Protein AF-A0A5K1E321-F1 (afdb_monomer_lite)

Organism: NCBI:txid210225

InterPro domains:
  IPR000509 Large ribosomal subunit protein eL36 [PF01158] (2-66)
  IPR000509 Large ribosomal subunit protein eL36 [PS01190] (21-31)
  IPR000509 Large ribosomal subunit protein eL36 [PTHR10114] (1-66)
  IPR038097 Large ribosomal subunit protein eL36 domain superfamily [G3DSA:1.10.10.1760] (1-66)

Secondary structure (DSSP, 8-state):
---HHHHHHHHHHHHHH---HHHHHHHHHHHTT-HHHHHHHHHHHHSSHHHHHHHHHHHHHHHHH-

Foldseek 3Di:
DDDPVVVVVVVVCCVVVPDDPLLVVLLVCVVVVNLVVSLVSLCVVVVDSVRSVVSSVVSVVVVVVD

Sequence (66 aa):
KSSKRTHFVRNLIREVAGFAPYEKRITELLKVGKDKRALKVAKRKLGTHKRAKKKREEMSSVLRKM

Radius 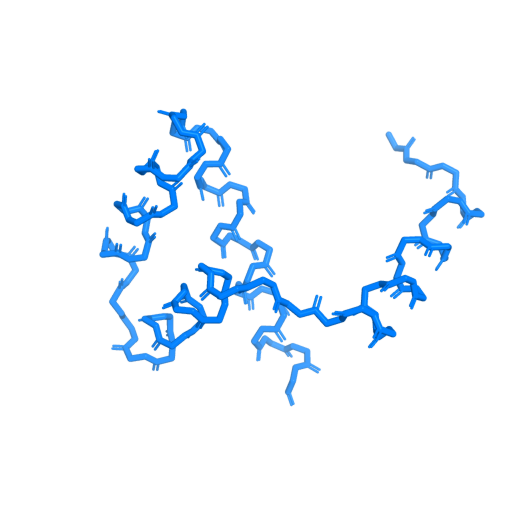of gyration: 12.61 Å; chains: 1; bounding box: 28×24×28 Å

Structure (mmCIF, N/CA/C/O backbone):
data_AF-A0A5K1E321-F1
#
_entry.id   AF-A0A5K1E321-F1
#
loop_
_atom_site.group_PDB
_atom_site.id
_atom_site.type_symbol
_atom_site.label_atom_id
_atom_site.label_alt_id
_atom_site.label_comp_id
_atom_site.label_asym_id
_atom_site.label_entity_id
_atom_site.label_seq_id
_atom_site.pdbx_PDB_ins_code
_atom_site.Cartn_x
_atom_site.Cartn_y
_atom_site.Cartn_z
_atom_site.occupancy
_atom_site.B_iso_or_equiv
_atom_site.auth_seq_id
_atom_site.auth_comp_id
_atom_site.auth_asym_id
_atom_site.auth_atom_id
_atom_site.pdbx_PDB_model_num
ATOM 1 N N . LYS A 1 1 ? -1.732 8.963 16.962 1.00 54.97 1 LYS A N 1
ATOM 2 C CA . LYS A 1 1 ? -2.467 7.741 17.380 1.00 54.97 1 LYS A CA 1
ATOM 3 C C . LYS A 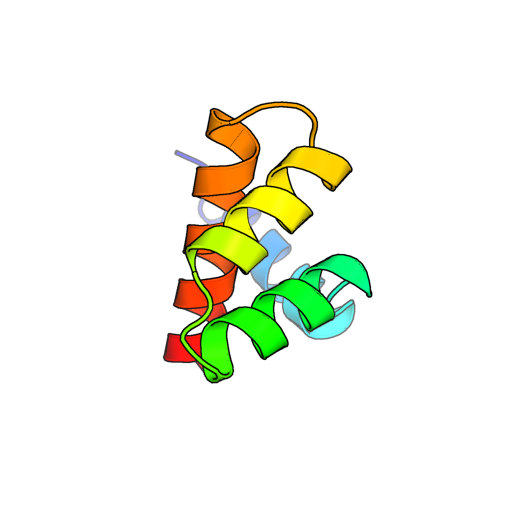1 1 ? -3.938 7.950 17.044 1.00 54.97 1 LYS A C 1
ATOM 5 O O . LYS A 1 1 ? -4.439 9.020 17.348 1.00 54.97 1 LYS A O 1
ATOM 10 N N . SER A 1 2 ? -4.594 7.022 16.346 1.00 76.25 2 SER A N 1
ATOM 11 C CA . SER A 1 2 ? -6.025 7.155 16.035 1.00 76.25 2 SER A CA 1
ATOM 12 C C . SER A 1 2 ? -6.875 6.535 17.150 1.00 76.25 2 SER A C 1
ATOM 14 O O . SER A 1 2 ? -6.436 5.562 17.757 1.00 76.25 2 SER A O 1
ATOM 16 N N . SER A 1 3 ? -8.076 7.065 17.407 1.00 93.19 3 SER A N 1
ATOM 17 C CA . SER A 1 3 ? -9.023 6.495 18.382 1.00 93.19 3 SER A CA 1
ATOM 18 C C . SER A 1 3 ? -9.350 5.028 18.063 1.00 93.19 3 SER A C 1
ATOM 20 O O . SER A 1 3 ? -9.397 4.659 16.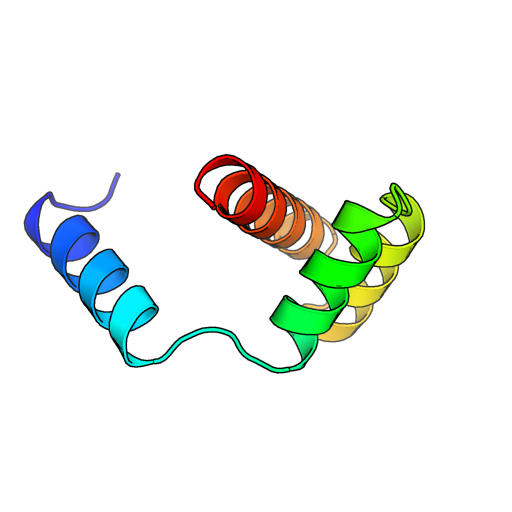882 1.00 93.19 3 SER A O 1
ATOM 22 N N . LYS A 1 4 ? -9.619 4.209 19.097 1.00 92.12 4 LYS A N 1
ATOM 23 C CA . LYS A 1 4 ? -10.005 2.787 18.971 1.00 92.12 4 LYS A CA 1
ATOM 24 C C . LYS A 1 4 ? -11.128 2.602 17.940 1.00 92.12 4 LYS A C 1
ATOM 26 O O . LYS A 1 4 ? -11.002 1.773 17.042 1.00 92.12 4 LYS A O 1
ATOM 31 N N . ARG A 1 5 ? -12.142 3.479 17.978 1.00 93.06 5 ARG A N 1
ATOM 32 C CA . ARG A 1 5 ? -13.257 3.502 17.016 1.00 93.06 5 ARG A CA 1
ATOM 33 C C . ARG A 1 5 ? -12.777 3.663 15.572 1.00 93.06 5 ARG A C 1
ATOM 35 O O . ARG A 1 5 ? -13.153 2.891 14.702 1.00 93.06 5 ARG A O 1
ATOM 42 N N . THR A 1 6 ? -11.901 4.633 15.307 1.00 94.25 6 THR A N 1
ATOM 43 C CA . THR A 1 6 ? -11.403 4.887 13.941 1.00 94.25 6 THR A CA 1
ATOM 44 C C . THR A 1 6 ? -10.488 3.787 13.406 1.00 94.25 6 THR A C 1
ATOM 46 O O . THR A 1 6 ? -10.386 3.627 12.194 1.00 94.25 6 THR A O 1
ATOM 49 N N . HIS A 1 7 ? -9.797 3.045 14.278 1.00 91.12 7 HIS A N 1
ATOM 50 C CA . HIS A 1 7 ? -9.005 1.892 13.852 1.00 91.12 7 HIS A CA 1
ATOM 51 C C . HIS A 1 7 ? -9.915 0.730 13.442 1.00 91.12 7 HIS A C 1
ATOM 53 O O . HIS A 1 7 ? -9.746 0.193 12.351 1.00 91.12 7 HIS A O 1
ATOM 59 N N . PHE A 1 8 ? -10.922 0.425 14.270 1.00 92.94 8 PHE A N 1
ATOM 60 C CA . PHE A 1 8 ? -11.931 -0.594 13.983 1.00 92.94 8 PHE A CA 1
ATOM 61 C C . PHE A 1 8 ? -12.648 -0.332 12.650 1.00 92.94 8 PHE A C 1
ATOM 63 O O . PHE A 1 8 ? -12.634 -1.183 11.766 1.00 92.94 8 PHE A O 1
ATOM 70 N N . VAL A 1 9 ? -13.153 0.892 12.448 1.00 94.62 9 VAL A N 1
ATOM 71 C CA . VAL A 1 9 ? -13.853 1.274 11.208 1.00 94.62 9 VAL A CA 1
ATOM 72 C C . VAL A 1 9 ? -12.954 1.141 9.971 1.00 94.62 9 VAL A C 1
ATOM 74 O O . VAL A 1 9 ? -13.395 0.635 8.945 1.00 94.62 9 VAL A O 1
ATOM 77 N N . ARG A 1 10 ? -11.678 1.551 10.043 1.00 92.19 10 ARG A N 1
ATOM 78 C CA . ARG A 1 10 ? -10.752 1.434 8.897 1.00 92.19 10 ARG A CA 1
ATOM 79 C C . ARG A 1 10 ? -10.419 -0.012 8.541 1.00 92.19 10 ARG A C 1
ATOM 81 O O . ARG A 1 10 ? -10.204 -0.290 7.365 1.00 92.19 10 ARG A O 1
ATOM 88 N N . ASN A 1 11 ? -10.345 -0.902 9.529 1.00 90.62 11 ASN A N 1
ATOM 89 C CA . ASN A 1 11 ? -10.107 -2.320 9.276 1.00 90.62 11 ASN A CA 1
ATOM 90 C C . ASN A 1 11 ? -11.329 -2.956 8.601 1.00 90.62 11 ASN A C 1
ATOM 92 O O . ASN A 1 11 ? -11.155 -3.587 7.564 1.00 90.62 11 ASN A O 1
ATOM 96 N N . LEU A 1 12 ? -12.540 -2.682 9.105 1.00 93.81 12 LEU A N 1
ATOM 97 C CA . LEU A 1 12 ? -13.794 -3.165 8.515 1.00 93.81 12 LEU A CA 1
ATOM 98 C C . LEU A 1 12 ? -13.956 -2.714 7.054 1.00 93.81 12 LEU A C 1
ATOM 100 O O . LEU A 1 12 ? -14.227 -3.524 6.176 1.00 93.81 12 LEU A O 1
ATOM 104 N N . ILE A 1 13 ? -13.719 -1.429 6.764 1.00 94.44 13 ILE A N 1
ATOM 105 C CA . ILE A 1 13 ? -13.805 -0.909 5.387 1.00 94.44 13 ILE A CA 1
ATOM 106 C C . ILE A 1 13 ? -12.806 -1.616 4.465 1.00 94.44 13 ILE A C 1
ATOM 108 O O . ILE A 1 13 ? -13.121 -1.884 3.310 1.00 94.44 13 ILE A O 1
ATOM 112 N N . ARG A 1 14 ? -11.596 -1.914 4.951 1.00 91.69 14 ARG A N 1
ATOM 113 C CA . ARG A 1 14 ? -10.559 -2.561 4.139 1.00 91.69 14 ARG A CA 1
ATOM 114 C C . ARG A 1 14 ? -10.883 -4.017 3.818 1.00 91.69 14 ARG A C 1
ATOM 116 O O . ARG A 1 14 ? -10.544 -4.474 2.733 1.00 91.69 14 ARG A O 1
ATOM 123 N N . GLU A 1 15 ? -11.525 -4.716 4.744 1.00 90.25 15 GLU A N 1
ATOM 124 C CA . GLU A 1 15 ? -12.011 -6.078 4.530 1.00 90.25 15 GLU A CA 1
ATOM 125 C C . GLU A 1 15 ? -13.103 -6.114 3.454 1.00 90.25 15 GLU A C 1
ATOM 127 O O . GLU A 1 15 ? -13.010 -6.897 2.515 1.00 90.25 15 GLU A O 1
ATOM 132 N N . VAL A 1 16 ? -14.070 -5.192 3.523 1.00 95.06 16 VAL A N 1
ATOM 133 C CA . VAL A 1 16 ? -15.198 -5.134 2.578 1.00 95.06 16 VAL A CA 1
ATOM 134 C C . VAL A 1 16 ? -14.785 -4.604 1.199 1.00 95.06 16 VAL A C 1
ATOM 136 O O . VAL A 1 16 ? -15.161 -5.170 0.177 1.00 95.06 16 VAL A O 1
ATOM 139 N N . ALA A 1 17 ? -14.016 -3.512 1.138 1.00 93.44 17 ALA A N 1
ATOM 140 C CA . ALA A 1 17 ? -13.649 -2.863 -0.125 1.00 93.44 17 ALA A CA 1
ATOM 141 C C . ALA A 1 17 ? -12.452 -3.525 -0.836 1.00 93.44 17 ALA A C 1
ATOM 143 O O . ALA A 1 17 ? -12.247 -3.323 -2.035 1.00 93.44 17 ALA A O 1
ATOM 144 N N . GLY A 1 18 ? -11.637 -4.294 -0.108 1.00 90.81 18 GLY A N 1
ATOM 145 C CA . GLY A 1 18 ? -10.446 -4.950 -0.638 1.00 90.81 18 GLY A CA 1
ATOM 146 C C . GLY A 1 18 ? -9.322 -3.986 -1.045 1.00 90.81 18 GLY A C 1
ATOM 147 O O . GLY A 1 18 ? -9.158 -2.895 -0.495 1.00 90.81 18 GLY A O 1
ATOM 148 N N . PHE A 1 19 ? -8.498 -4.423 -2.005 1.00 92.25 19 PHE A N 1
ATOM 149 C CA . PHE A 1 19 ? -7.298 -3.708 -2.461 1.00 92.25 19 PHE A CA 1
ATOM 150 C C . PHE A 1 19 ? -7.460 -3.115 -3.857 1.00 92.25 19 PHE A C 1
ATOM 152 O O . PHE A 1 19 ? -7.971 -3.767 -4.773 1.00 92.25 19 PHE A O 1
ATOM 159 N N . ALA A 1 20 ? -6.907 -1.920 -4.059 1.00 93.25 20 ALA A N 1
ATOM 160 C CA . ALA A 1 20 ? -6.843 -1.304 -5.377 1.00 93.25 20 ALA A CA 1
ATOM 161 C C . ALA A 1 20 ? -5.882 -2.073 -6.316 1.00 93.25 20 ALA A C 1
ATOM 163 O O . ALA A 1 20 ? -4.938 -2.721 -5.851 1.00 93.25 20 ALA A O 1
ATOM 164 N N . PRO A 1 21 ? -6.017 -1.955 -7.652 1.00 95.19 21 PRO A N 1
ATOM 165 C CA . PRO A 1 21 ? -5.176 -2.697 -8.601 1.00 95.19 21 PRO A CA 1
ATOM 166 C C . PRO A 1 21 ? -3.667 -2.474 -8.415 1.00 95.19 21 PRO A C 1
ATOM 168 O O . PRO A 1 21 ? -2.860 -3.393 -8.553 1.00 95.19 21 PRO A O 1
ATOM 171 N N . TYR A 1 22 ? -3.259 -1.252 -8.058 1.00 94.38 22 TYR A N 1
ATOM 172 C CA . TYR A 1 22 ? -1.846 -0.952 -7.814 1.00 94.38 22 TYR A CA 1
ATOM 173 C C . TYR A 1 22 ? -1.321 -1.578 -6.514 1.00 94.38 22 TYR A C 1
ATOM 175 O O . TYR A 1 22 ? -0.134 -1.881 -6.433 1.00 94.38 22 TYR A O 1
ATOM 183 N N . GLU A 1 23 ? -2.188 -1.771 -5.517 1.00 92.88 23 GLU A N 1
ATOM 184 C CA . GLU A 1 23 ? -1.858 -2.423 -4.249 1.00 92.88 23 GLU A CA 1
ATOM 185 C C . GLU A 1 23 ? -1.685 -3.925 -4.466 1.00 92.88 23 GLU A C 1
ATOM 187 O O . GLU A 1 23 ? -0.659 -4.467 -4.070 1.00 92.88 23 GLU A O 1
ATOM 192 N N . LYS A 1 24 ? -2.589 -4.560 -5.229 1.00 93.56 24 LYS A N 1
ATOM 193 C CA . LYS A 1 24 ? -2.454 -5.965 -5.658 1.00 93.56 24 LYS A CA 1
ATOM 194 C C . LYS A 1 24 ? -1.120 -6.218 -6.370 1.00 93.56 24 LYS A C 1
ATOM 196 O O . LYS A 1 24 ? -0.375 -7.115 -5.990 1.00 93.56 24 LYS A O 1
ATOM 201 N N . ARG A 1 25 ? -0.748 -5.343 -7.310 1.00 94.56 25 ARG A N 1
ATOM 202 C CA . ARG A 1 25 ? 0.540 -5.428 -8.018 1.00 94.56 25 ARG A CA 1
ATOM 203 C C . ARG A 1 25 ? 1.755 -5.253 -7.101 1.00 94.56 25 ARG A C 1
ATOM 205 O O . ARG A 1 25 ? 2.799 -5.856 -7.339 1.00 94.56 25 ARG A O 1
ATOM 212 N N . ILE A 1 26 ? 1.665 -4.399 -6.079 1.00 95.25 26 ILE A N 1
ATOM 213 C CA . ILE A 1 26 ? 2.735 -4.268 -5.077 1.00 95.25 26 ILE A CA 1
ATOM 214 C C . ILE A 1 26 ? 2.852 -5.576 -4.292 1.00 95.25 26 ILE A C 1
ATOM 216 O O . ILE A 1 26 ? 3.960 -6.080 -4.144 1.00 95.25 26 ILE A O 1
ATOM 220 N N . THR A 1 27 ? 1.731 -6.149 -3.859 1.00 94.06 27 THR A N 1
ATOM 221 C CA . THR A 1 27 ? 1.675 -7.429 -3.147 1.00 94.06 27 THR A CA 1
ATOM 222 C C . THR A 1 27 ? 2.278 -8.573 -3.964 1.00 94.06 27 THR A C 1
ATOM 224 O O . THR A 1 27 ? 3.104 -9.316 -3.447 1.00 94.06 27 THR A O 1
ATOM 227 N N . GLU A 1 28 ? 1.963 -8.686 -5.255 1.00 94.06 28 GLU A N 1
ATOM 228 C CA . GLU A 1 28 ? 2.574 -9.675 -6.159 1.00 94.06 28 GLU A CA 1
ATOM 229 C C . GLU A 1 28 ? 4.093 -9.509 -6.269 1.00 94.06 28 GLU A C 1
ATOM 231 O O . GLU A 1 28 ? 4.843 -10.478 -6.181 1.00 94.06 28 GLU A O 1
ATOM 236 N N . LEU A 1 29 ? 4.577 -8.271 -6.410 1.00 94.75 29 LEU A N 1
ATOM 237 C CA . LEU A 1 29 ? 6.015 -8.000 -6.461 1.00 94.75 29 LEU A CA 1
ATOM 238 C C . LEU A 1 29 ? 6.718 -8.350 -5.145 1.00 94.75 29 LEU A C 1
ATOM 240 O O . LEU A 1 29 ? 7.864 -8.798 -5.182 1.00 94.75 29 LEU A O 1
ATOM 244 N N . LEU A 1 30 ? 6.047 -8.149 -4.009 1.00 93.75 30 LEU A N 1
ATOM 245 C CA . LEU A 1 30 ? 6.555 -8.519 -2.689 1.00 93.75 30 LEU A CA 1
ATOM 246 C C . LEU A 1 30 ? 6.579 -10.043 -2.488 1.00 93.75 30 LEU A C 1
ATOM 248 O O . LEU A 1 30 ? 7.546 -10.539 -1.923 1.00 93.75 30 LEU A O 1
ATOM 252 N N . LYS A 1 31 ? 5.603 -10.797 -3.020 1.00 93.00 31 LYS A N 1
ATOM 253 C CA . LYS A 1 31 ? 5.615 -12.277 -3.001 1.00 93.00 31 LYS A CA 1
ATOM 254 C C . LYS A 1 31 ? 6.832 -12.867 -3.718 1.00 93.00 31 LYS A C 1
ATOM 256 O O . LYS A 1 31 ? 7.382 -13.863 -3.276 1.00 93.00 31 LYS A O 1
ATOM 261 N N . VAL A 1 32 ? 7.271 -12.229 -4.804 1.00 93.94 32 VAL A N 1
ATOM 262 C CA . VAL A 1 32 ? 8.439 -12.657 -5.602 1.00 93.94 32 VAL A CA 1
ATOM 263 C C . VAL A 1 32 ? 9.759 -12.064 -5.060 1.00 93.94 32 VAL A C 1
ATOM 265 O O . VAL A 1 32 ? 10.801 -12.175 -5.697 1.00 93.94 32 VAL A O 1
ATOM 268 N N . GLY A 1 33 ? 9.746 -11.368 -3.914 1.00 92.00 33 GLY A N 1
ATOM 269 C CA . GLY A 1 33 ? 10.949 -10.774 -3.311 1.00 92.00 33 GLY A CA 1
ATOM 270 C C . GLY A 1 33 ? 11.523 -9.564 -4.066 1.00 92.00 33 GLY A C 1
ATOM 271 O O . GLY A 1 33 ? 12.663 -9.159 -3.851 1.00 92.00 33 GLY A O 1
ATOM 272 N N . LYS A 1 34 ? 10.758 -8.938 -4.974 1.00 94.69 34 LYS A N 1
ATOM 273 C CA . LYS A 1 34 ? 11.212 -7.792 -5.788 1.00 94.69 34 LYS A CA 1
ATOM 274 C C . LYS A 1 34 ? 10.954 -6.449 -5.091 1.00 94.69 34 LYS A C 1
ATOM 276 O O . LYS A 1 34 ? 10.346 -5.541 -5.670 1.00 94.69 34 LYS A O 1
ATOM 281 N N . ASP A 1 35 ? 11.485 -6.269 -3.881 1.00 93.12 35 ASP A N 1
ATOM 282 C CA . ASP A 1 35 ? 11.245 -5.097 -3.017 1.00 93.12 35 ASP A CA 1
ATOM 283 C C . ASP A 1 35 ? 11.589 -3.749 -3.659 1.00 93.12 35 ASP A C 1
ATOM 285 O O . ASP A 1 35 ? 10.828 -2.778 -3.569 1.00 93.12 35 ASP A O 1
ATOM 289 N N . LYS A 1 36 ? 12.732 -3.668 -4.351 1.00 95.25 36 LYS A N 1
ATOM 290 C CA . LYS A 1 36 ? 13.170 -2.436 -5.030 1.00 95.25 36 LYS A CA 1
ATOM 291 C C . LYS A 1 36 ? 12.200 -2.046 -6.148 1.00 95.25 36 LYS A C 1
ATOM 293 O O . LYS A 1 36 ? 11.944 -0.860 -6.365 1.00 95.25 36 LYS A O 1
ATOM 298 N N . ARG A 1 37 ? 11.630 -3.035 -6.848 1.00 95.12 37 ARG A N 1
ATOM 299 C CA 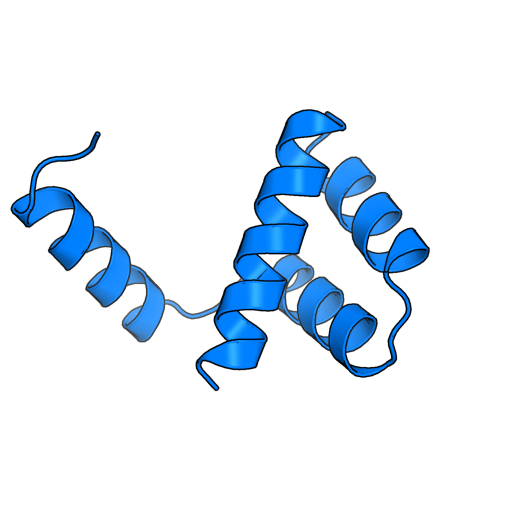. ARG A 1 37 ? 10.633 -2.811 -7.904 1.00 95.12 37 ARG A CA 1
ATOM 300 C C . ARG A 1 37 ? 9.288 -2.412 -7.302 1.00 95.12 37 ARG A C 1
ATOM 302 O O . ARG A 1 37 ? 8.699 -1.448 -7.785 1.00 95.12 37 ARG A O 1
ATOM 309 N N . ALA A 1 38 ? 8.854 -3.064 -6.222 1.00 95.56 38 ALA A N 1
ATOM 310 C CA . ALA A 1 38 ? 7.655 -2.686 -5.471 1.00 95.56 38 ALA A CA 1
ATOM 311 C C . ALA A 1 38 ? 7.724 -1.224 -4.989 1.00 95.56 38 ALA A C 1
ATOM 313 O O . ALA A 1 38 ? 6.790 -0.449 -5.200 1.00 95.56 38 ALA A O 1
ATOM 314 N N . LEU A 1 39 ? 8.875 -0.800 -4.451 1.00 95.94 39 LEU A N 1
ATOM 315 C CA . LEU A 1 39 ? 9.104 0.580 -4.017 1.00 95.94 39 LEU A CA 1
ATOM 316 C C . LEU A 1 39 ? 9.050 1.584 -5.180 1.00 95.94 39 LEU A C 1
ATOM 318 O O . LEU A 1 39 ? 8.441 2.645 -5.041 1.00 95.94 39 LEU A O 1
ATOM 322 N N . LYS A 1 40 ? 9.643 1.259 -6.338 1.00 96.50 40 LYS A N 1
ATOM 323 C CA . LYS A 1 40 ? 9.565 2.107 -7.544 1.00 96.50 40 LYS A CA 1
ATOM 324 C C . LYS A 1 40 ? 8.121 2.273 -8.027 1.00 96.50 40 LYS A C 1
ATOM 326 O O . LYS A 1 40 ? 7.716 3.382 -8.368 1.00 96.50 40 LYS A O 1
ATOM 331 N N . VAL A 1 41 ? 7.335 1.195 -8.018 1.00 95.19 41 VAL A N 1
ATOM 332 C CA . VAL A 1 41 ? 5.911 1.229 -8.392 1.00 95.19 41 VAL A CA 1
ATOM 333 C C . VAL A 1 41 ? 5.111 2.088 -7.415 1.00 95.19 41 VAL A C 1
ATOM 335 O O . VAL A 1 41 ? 4.369 2.968 -7.849 1.00 95.19 41 VAL A O 1
ATOM 338 N N . ALA A 1 42 ? 5.315 1.898 -6.110 1.00 96.12 42 ALA A N 1
ATOM 339 C CA . ALA A 1 42 ? 4.662 2.696 -5.079 1.00 96.12 42 ALA A CA 1
ATOM 340 C C . ALA A 1 42 ? 5.034 4.186 -5.181 1.00 96.12 42 ALA A C 1
ATOM 342 O O . ALA A 1 42 ? 4.159 5.042 -5.087 1.00 96.12 42 ALA A O 1
ATOM 343 N N . LYS A 1 43 ? 6.306 4.517 -5.450 1.00 96.94 43 LYS A N 1
ATOM 344 C CA . LYS A 1 43 ? 6.751 5.906 -5.658 1.00 96.94 43 LYS A CA 1
ATOM 345 C C . LYS A 1 43 ? 6.120 6.526 -6.905 1.00 96.94 43 LYS A C 1
ATOM 347 O O . LYS A 1 43 ? 5.660 7.656 -6.822 1.00 96.94 43 LYS A O 1
ATOM 352 N N . ARG A 1 44 ? 6.027 5.795 -8.023 1.00 96.44 44 ARG A N 1
ATOM 353 C CA . ARG A 1 44 ? 5.360 6.288 -9.244 1.00 96.44 44 ARG A CA 1
ATOM 354 C C . ARG A 1 44 ? 3.873 6.582 -9.019 1.00 96.44 44 ARG A C 1
ATOM 356 O O . ARG A 1 44 ? 3.345 7.486 -9.648 1.00 96.44 44 ARG A O 1
ATOM 363 N N . LYS A 1 45 ? 3.200 5.837 -8.136 1.00 95.81 45 LYS A N 1
ATOM 364 C CA . LYS A 1 45 ? 1.777 6.045 -7.815 1.00 95.81 45 LYS A CA 1
ATOM 365 C C . LYS A 1 45 ? 1.529 7.108 -6.739 1.00 95.81 45 LYS A C 1
ATOM 367 O O . LYS A 1 45 ? 0.525 7.799 -6.812 1.00 95.81 45 LYS A O 1
ATOM 372 N N . LEU A 1 46 ? 2.417 7.240 -5.750 1.00 94.81 46 LEU A N 1
ATOM 373 C CA . LEU A 1 46 ? 2.219 8.106 -4.572 1.00 94.81 46 LEU A CA 1
ATOM 374 C C . LEU A 1 46 ? 3.071 9.389 -4.581 1.00 94.81 46 LEU A C 1
ATOM 376 O O . LEU A 1 46 ? 2.947 10.215 -3.673 1.00 94.81 46 LEU A O 1
ATOM 380 N N . GLY A 1 47 ? 3.982 9.527 -5.547 1.00 96.12 47 GLY A N 1
ATOM 381 C CA . GLY A 1 47 ? 4.878 10.668 -5.760 1.00 96.12 47 GLY A CA 1
ATOM 382 C C . GLY A 1 47 ? 6.101 10.699 -4.837 1.00 96.12 47 GLY A C 1
ATOM 383 O O . GLY A 1 47 ? 7.236 10.845 -5.289 1.00 96.12 47 GLY A O 1
ATOM 384 N N . THR A 1 48 ? 5.909 10.519 -3.528 1.00 97.19 48 THR A N 1
ATOM 385 C CA . THR A 1 48 ? 6.981 10.707 -2.533 1.00 97.19 48 THR A CA 1
ATOM 386 C C . THR A 1 48 ? 7.572 9.398 -2.015 1.00 97.19 48 THR A C 1
ATOM 388 O O . THR A 1 48 ? 6.899 8.372 -1.890 1.00 97.19 48 THR A O 1
ATOM 391 N N . HIS A 1 49 ? 8.856 9.437 -1.644 1.00 95.12 49 HIS A N 1
ATOM 392 C CA . HIS A 1 49 ? 9.568 8.263 -1.128 1.00 95.12 49 HIS A CA 1
ATOM 393 C C . HIS A 1 49 ? 9.041 7.803 0.242 1.00 95.12 49 HIS A C 1
ATOM 395 O O . HIS A 1 49 ? 8.893 6.607 0.479 1.00 95.12 49 HIS A O 1
ATOM 401 N N . LYS A 1 50 ? 8.681 8.748 1.122 1.00 97.06 50 LYS A N 1
ATOM 402 C CA . LYS A 1 50 ? 8.102 8.457 2.444 1.00 97.06 50 LYS A CA 1
ATOM 403 C C . LYS A 1 50 ? 6.765 7.716 2.331 1.00 97.06 50 LYS A C 1
ATOM 405 O O . LYS A 1 50 ? 6.561 6.716 3.014 1.00 97.06 50 LYS A O 1
ATOM 410 N N . ARG A 1 51 ? 5.873 8.161 1.434 1.00 96.06 51 ARG A N 1
ATOM 411 C CA . ARG A 1 51 ? 4.590 7.481 1.180 1.00 96.06 51 ARG A CA 1
ATOM 412 C C . ARG A 1 51 ? 4.795 6.104 0.552 1.00 96.06 51 ARG A C 1
ATOM 414 O O . ARG A 1 51 ? 4.125 5.159 0.954 1.00 96.06 51 ARG A O 1
ATOM 421 N N . ALA A 1 52 ? 5.752 5.976 -0.368 1.00 96.62 52 ALA A N 1
ATOM 422 C CA . ALA A 1 52 ? 6.092 4.700 -0.989 1.00 96.62 52 ALA A CA 1
ATOM 423 C C . ALA A 1 52 ? 6.594 3.663 0.029 1.00 96.62 52 ALA A C 1
ATOM 425 O O . ALA A 1 52 ? 6.111 2.533 0.023 1.00 96.62 52 ALA A O 1
ATOM 426 N N . LYS A 1 53 ? 7.499 4.055 0.940 1.00 96.75 53 LYS A N 1
ATOM 427 C CA . LYS A 1 53 ? 7.967 3.192 2.038 1.00 96.75 53 LYS A CA 1
ATOM 428 C C . LYS A 1 53 ? 6.811 2.738 2.928 1.00 96.75 53 LYS A C 1
ATOM 430 O O . LYS A 1 53 ? 6.628 1.539 3.105 1.00 96.75 53 LYS A O 1
ATOM 435 N N . LYS A 1 54 ? 5.973 3.684 3.369 1.00 96.12 54 LYS A N 1
ATOM 436 C CA . LYS A 1 54 ? 4.795 3.393 4.197 1.00 96.12 54 LYS A CA 1
ATOM 437 C C . LYS A 1 54 ? 3.830 2.416 3.517 1.00 96.12 54 LYS A C 1
ATOM 439 O O . LYS A 1 54 ? 3.363 1.478 4.150 1.00 96.12 54 LYS A O 1
ATOM 444 N N . LYS A 1 55 ? 3.533 2.618 2.228 1.00 95.38 55 LYS A N 1
ATOM 445 C CA . LYS A 1 55 ? 2.627 1.733 1.479 1.00 95.38 55 LYS A CA 1
ATOM 446 C C . LYS A 1 55 ? 3.236 0.345 1.267 1.00 95.38 55 LYS A C 1
ATOM 448 O O . LYS A 1 55 ? 2.523 -0.643 1.375 1.00 95.38 55 LYS A O 1
ATOM 453 N N . ARG A 1 56 ? 4.545 0.250 1.015 1.00 94.25 56 ARG A N 1
ATOM 454 C CA . ARG A 1 56 ? 5.249 -1.038 0.920 1.00 94.25 56 ARG A CA 1
ATOM 455 C C . ARG A 1 56 ? 5.187 -1.814 2.239 1.00 94.25 56 ARG A C 1
ATOM 457 O O . ARG A 1 56 ? 4.887 -2.999 2.219 1.00 94.25 56 ARG A O 1
ATOM 464 N N . GLU A 1 57 ? 5.448 -1.153 3.365 1.00 94.44 57 GLU A N 1
ATOM 465 C CA . GLU A 1 57 ? 5.353 -1.759 4.703 1.00 94.44 57 GLU A CA 1
ATOM 466 C C . GLU A 1 57 ? 3.929 -2.222 5.019 1.00 94.44 57 GLU A C 1
ATOM 468 O O . GLU A 1 57 ? 3.737 -3.325 5.520 1.00 94.44 57 GLU A O 1
ATOM 473 N N . GLU A 1 58 ? 2.924 -1.424 4.653 1.00 93.12 58 GLU A N 1
ATOM 474 C CA . GLU A 1 58 ? 1.519 -1.803 4.787 1.00 93.12 58 GLU A CA 1
ATOM 475 C C . GLU A 1 58 ? 1.189 -3.070 3.981 1.00 93.12 58 GLU A C 1
ATOM 477 O O . GLU A 1 58 ? 0.615 -4.002 4.535 1.00 93.12 58 GLU A O 1
ATOM 482 N N . MET A 1 59 ? 1.606 -3.149 2.710 1.00 94.25 59 MET A N 1
ATOM 483 C CA . MET A 1 59 ? 1.386 -4.342 1.874 1.00 94.25 59 MET A CA 1
ATOM 484 C C . MET A 1 59 ? 2.176 -5.564 2.369 1.00 94.25 59 MET A C 1
ATOM 486 O O . MET A 1 59 ? 1.688 -6.687 2.292 1.00 94.25 59 MET A O 1
ATOM 490 N N . SER A 1 60 ? 3.371 -5.361 2.931 1.00 93.06 60 SER A N 1
ATOM 491 C CA . SER A 1 60 ? 4.140 -6.433 3.574 1.00 93.06 60 SER A CA 1
ATOM 492 C C . SER A 1 60 ? 3.453 -6.942 4.846 1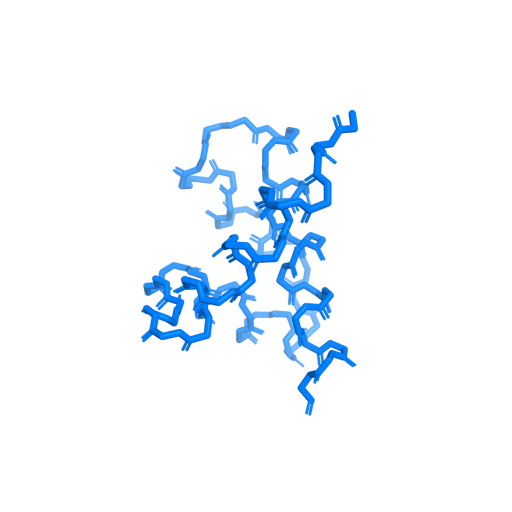.00 93.06 60 SER A C 1
ATOM 494 O O . SER A 1 60 ? 3.412 -8.145 5.085 1.00 93.06 60 SER A O 1
ATOM 496 N N . SER A 1 61 ? 2.849 -6.053 5.640 1.00 92.00 61 SER A N 1
ATOM 497 C CA . SER A 1 61 ? 2.055 -6.450 6.806 1.00 92.00 61 SER A CA 1
ATOM 498 C C . SER A 1 61 ? 0.791 -7.208 6.410 1.00 92.00 61 SER A C 1
ATOM 500 O O . SER A 1 61 ? 0.436 -8.157 7.099 1.00 92.00 61 SER A O 1
ATOM 502 N N . VAL A 1 62 ? 0.138 -6.824 5.311 1.00 88.69 62 VAL A N 1
ATOM 503 C CA . VAL A 1 62 ? -0.994 -7.575 4.751 1.00 88.69 62 VAL A CA 1
ATOM 504 C C . VAL A 1 62 ? -0.556 -8.984 4.357 1.00 88.69 62 VAL A C 1
ATOM 506 O O . VAL A 1 62 ? -1.218 -9.933 4.746 1.00 88.69 62 VAL A O 1
ATOM 509 N N . LEU A 1 63 ? 0.583 -9.134 3.672 1.00 86.75 63 LEU A N 1
ATOM 510 C CA . LEU A 1 63 ? 1.125 -10.449 3.305 1.00 86.75 63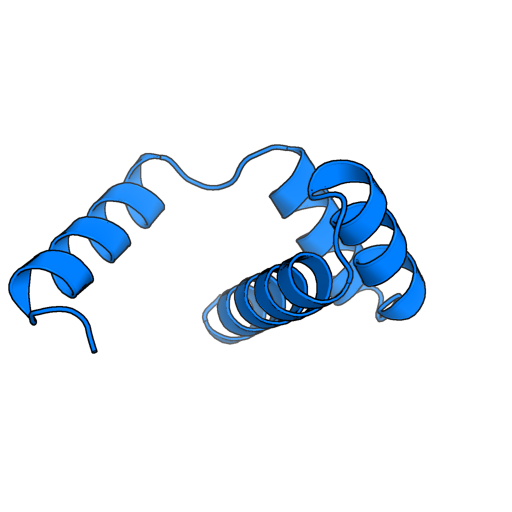 LEU A CA 1
ATOM 511 C C . LEU A 1 63 ? 1.432 -11.346 4.500 1.00 86.75 63 LEU A C 1
ATOM 513 O O . LEU A 1 63 ? 1.324 -12.552 4.373 1.00 86.75 63 LEU A O 1
ATOM 517 N N . ARG A 1 64 ? 1.837 -10.768 5.634 1.00 87.31 64 ARG A N 1
ATOM 518 C CA . ARG A 1 64 ? 2.092 -11.523 6.870 1.00 87.31 64 ARG A CA 1
ATOM 519 C C . ARG A 1 64 ? 0.818 -11.936 7.607 1.00 87.31 64 ARG A C 1
ATOM 521 O O . ARG A 1 64 ? 0.893 -12.785 8.484 1.00 87.31 64 ARG A O 1
ATOM 528 N N . LYS A 1 65 ? -0.297 -11.246 7.354 1.00 80.00 65 LYS A N 1
ATOM 529 C CA . LYS A 1 65 ? -1.605 -11.513 7.974 1.00 80.00 65 LYS A CA 1
ATOM 530 C C . LYS A 1 65 ? -2.491 -12.417 7.119 1.00 80.00 65 LYS A C 1
ATOM 532 O O . LYS A 1 65 ? -3.525 -12.852 7.614 1.00 80.00 65 LYS A O 1
ATOM 537 N N . MET A 1 66 ? -2.121 -12.593 5.854 1.00 66.44 66 MET A N 1
ATOM 538 C CA . MET A 1 66 ? -2.702 -13.569 4.941 1.00 66.44 66 MET A CA 1
ATOM 539 C C . MET A 1 66 ? -2.050 -14.923 5.193 1.00 66.44 66 MET A C 1
ATOM 541 O O . MET A 1 66 ? -2.784 -15.924 5.109 1.00 66.44 66 MET A O 1
#

pLDDT: mean 92.42, std 6.66, range [54.97, 97.19]